Protein AF-A0A6B3IMI8-F1 (afdb_monomer_lite)

pLDDT: mean 96.44, std 5.04, range [53.62, 98.88]

Radius of gyration: 20.78 Å; chains: 1; bounding box: 41×36×60 Å

Sequence (149 aa):
TGAVRITGGSAAGLFWGTQTFRQLLGPDAFRRAPLAPGRTWDVPAVVVEDEPRFGWRGMLLDVCRHFLPKDDVLRYLDLLAAHKLNVFHFHLNDDQGWRIEIKRHPRLTETGAWRSRSKYGHRASELWDETPHGGYYTQDDIREIVAYA

Structure (mmCIF, N/CA/C/O backbone):
data_AF-A0A6B3IMI8-F1
#
_entry.id   AF-A0A6B3IMI8-F1
#
loop_
_atom_site.group_PDB
_atom_site.id
_atom_site.type_symbol
_atom_site.label_atom_id
_atom_site.label_alt_id
_atom_site.label_comp_id
_atom_site.label_asym_id
_atom_site.label_entity_id
_atom_site.label_seq_id
_atom_site.pdbx_PDB_ins_code
_atom_site.Cartn_x
_atom_site.Cartn_y
_atom_site.Cartn_z
_atom_site.occupancy
_atom_site.B_iso_or_equiv
_atom_site.auth_seq_id
_atom_site.auth_comp_id
_atom_site.auth_asym_id
_atom_site.auth_atom_id
_atom_site.pdbx_PDB_model_num
ATOM 1 N N . THR A 1 1 ? -13.409 -0.065 36.724 1.00 53.62 1 THR A N 1
ATOM 2 C CA . THR A 1 1 ? -12.484 -0.302 35.596 1.00 53.62 1 THR A CA 1
ATOM 3 C C . THR A 1 1 ? -13.260 -0.113 34.311 1.00 53.62 1 THR A C 1
ATOM 5 O O . THR A 1 1 ? -14.305 -0.730 34.156 1.00 53.62 1 THR A O 1
ATOM 8 N N . GLY A 1 2 ? -12.843 0.819 33.452 1.00 78.31 2 GLY A N 1
ATOM 9 C CA . GLY A 1 2 ? -13.495 1.035 32.156 1.00 78.31 2 GLY A CA 1
ATOM 10 C C . GLY A 1 2 ? -13.066 -0.035 31.152 1.00 78.31 2 GLY A C 1
ATOM 11 O O . GLY A 1 2 ? -11.935 -0.510 31.220 1.00 78.31 2 GLY A O 1
ATOM 12 N N . ALA A 1 3 ? -13.956 -0.421 30.241 1.00 90.56 3 ALA A N 1
ATOM 13 C CA . ALA A 1 3 ? -13.656 -1.348 29.154 1.00 90.56 3 ALA A CA 1
ATOM 14 C C . ALA A 1 3 ? -13.978 -0.687 27.810 1.00 90.56 3 ALA A C 1
ATOM 16 O O . ALA A 1 3 ? -14.987 0.007 27.686 1.00 90.56 3 ALA A O 1
ATOM 17 N N . VAL A 1 4 ? -13.136 -0.928 26.804 1.00 95.31 4 VAL A N 1
ATOM 18 C CA . VAL A 1 4 ? -13.420 -0.566 25.410 1.00 95.31 4 VAL A CA 1
ATOM 19 C C . VAL A 1 4 ? -14.114 -1.753 24.753 1.00 95.31 4 VAL A C 1
ATOM 21 O O . VAL A 1 4 ? -13.622 -2.878 24.823 1.00 95.31 4 VAL A O 1
ATOM 24 N N . ARG A 1 5 ? -15.255 -1.507 24.107 1.00 97.06 5 ARG A N 1
ATOM 25 C CA . ARG A 1 5 ? -16.007 -2.525 23.369 1.00 97.06 5 ARG A CA 1
ATOM 26 C C . ARG A 1 5 ? -16.167 -2.080 21.921 1.00 97.06 5 ARG A C 1
ATOM 28 O O . ARG A 1 5 ? -16.769 -1.044 21.669 1.00 97.06 5 ARG A O 1
ATOM 35 N N . ILE A 1 6 ? -15.661 -2.889 20.993 1.00 97.94 6 ILE A N 1
ATOM 36 C CA . ILE A 1 6 ? -15.812 -2.698 19.548 1.00 97.94 6 ILE A CA 1
ATOM 37 C C . ILE A 1 6 ? -16.608 -3.887 19.015 1.00 97.94 6 ILE A C 1
ATOM 39 O O . ILE A 1 6 ? -16.219 -5.036 19.218 1.00 97.94 6 ILE A O 1
ATOM 43 N N . THR A 1 7 ? -17.728 -3.618 18.352 1.00 98.00 7 THR A N 1
ATOM 44 C CA . THR A 1 7 ? -18.589 -4.636 17.738 1.00 98.00 7 THR A CA 1
ATOM 45 C C . THR A 1 7 ? -18.718 -4.359 16.250 1.00 98.00 7 THR A C 1
ATOM 47 O O . THR A 1 7 ? -18.896 -3.211 15.857 1.00 98.00 7 THR A O 1
ATOM 50 N N . GLY A 1 8 ? -18.668 -5.398 15.421 1.00 96.44 8 GLY A N 1
ATOM 51 C CA . GLY A 1 8 ? -18.889 -5.285 13.983 1.00 96.44 8 GLY A CA 1
ATOM 52 C C . GLY A 1 8 ? -19.612 -6.517 13.452 1.00 96.44 8 GLY A C 1
ATOM 53 O O . GLY A 1 8 ? -19.415 -7.615 13.964 1.00 96.44 8 GLY A O 1
ATOM 54 N N . GLY A 1 9 ? -20.438 -6.342 12.419 1.00 96.62 9 GLY A N 1
ATOM 55 C CA . GLY A 1 9 ? -21.164 -7.447 11.773 1.00 96.62 9 GLY A CA 1
ATOM 56 C C . GLY A 1 9 ? -20.290 -8.356 10.897 1.00 96.62 9 GLY A C 1
ATOM 57 O O . GLY A 1 9 ? -20.784 -9.322 10.326 1.00 96.62 9 GLY A O 1
ATOM 58 N N . SER A 1 10 ? -18.999 -8.044 10.753 1.00 97.38 10 SER A N 1
ATOM 59 C CA . SER A 1 10 ? -18.017 -8.807 9.979 1.00 97.38 10 SER A CA 1
ATOM 60 C C . SER A 1 10 ? -16.594 -8.500 10.455 1.00 97.38 10 SER A C 1
ATOM 62 O O . SER A 1 10 ? -16.373 -7.533 11.191 1.00 97.38 10 SER A O 1
ATOM 64 N N . ALA A 1 11 ? -15.611 -9.274 9.982 1.00 97.69 11 ALA A N 1
ATOM 65 C CA . ALA A 1 11 ? -14.195 -8.995 10.230 1.00 97.69 11 ALA A CA 1
ATOM 66 C C . ALA A 1 11 ? -13.781 -7.597 9.732 1.00 97.69 11 ALA A C 1
ATOM 68 O O . ALA A 1 11 ? -13.077 -6.878 10.437 1.00 97.69 11 ALA A O 1
ATOM 69 N N . ALA A 1 12 ? -14.284 -7.171 8.567 1.00 96.94 12 ALA A N 1
ATOM 70 C CA . ALA A 1 12 ? -14.028 -5.834 8.034 1.00 96.94 12 ALA A CA 1
ATOM 71 C C . ALA A 1 12 ? -14.637 -4.735 8.922 1.00 96.94 12 ALA A C 1
ATOM 73 O O . ALA A 1 12 ? -13.980 -3.739 9.200 1.00 96.94 12 ALA A O 1
ATOM 74 N N . GLY A 1 13 ? -15.866 -4.926 9.418 1.00 97.69 13 GLY A N 1
ATOM 75 C CA . GLY A 1 13 ? -16.495 -3.983 10.350 1.00 97.69 13 GLY A CA 1
ATOM 76 C C . GLY A 1 13 ? -15.706 -3.840 11.655 1.00 97.69 13 GLY A C 1
ATOM 77 O O . GLY A 1 13 ? -15.458 -2.724 12.108 1.00 97.69 13 GLY A O 1
ATOM 78 N N . LEU A 1 14 ? -15.239 -4.962 12.216 1.00 98.00 14 LEU A N 1
ATOM 79 C CA . LEU A 1 14 ? -14.372 -4.953 13.395 1.00 98.00 14 LEU A CA 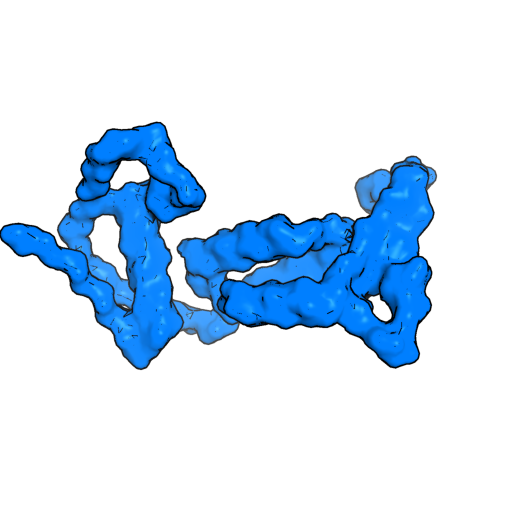1
ATOM 80 C C . LEU A 1 14 ? -13.054 -4.215 13.113 1.00 98.00 14 LEU A C 1
ATOM 82 O O . LEU A 1 14 ? -12.645 -3.373 13.910 1.00 98.00 14 LEU A O 1
ATOM 86 N N . PHE A 1 15 ? -12.424 -4.480 11.965 1.00 98.06 15 PHE A N 1
ATOM 87 C CA . PHE A 1 15 ? -11.194 -3.812 11.540 1.00 98.06 15 PHE A CA 1
ATOM 88 C C . PHE A 1 15 ? -11.368 -2.294 11.388 1.00 98.06 15 PHE A C 1
ATOM 90 O O . PHE A 1 15 ? -10.538 -1.523 11.860 1.00 98.06 15 PHE A O 1
ATOM 97 N N . TRP A 1 1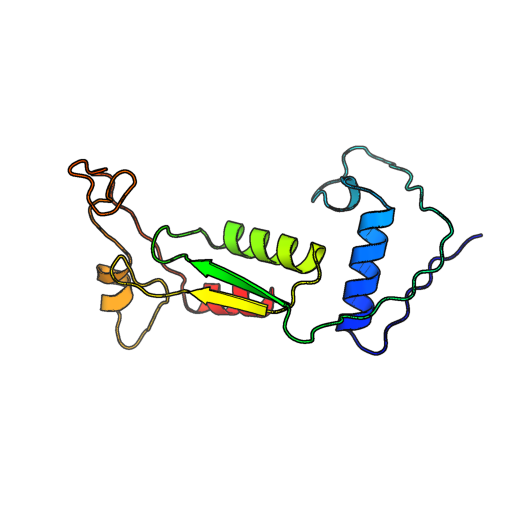6 ? -12.467 -1.816 10.804 1.00 98.44 16 TRP A N 1
ATOM 98 C CA . TRP A 1 16 ? -12.719 -0.374 10.712 1.00 98.44 16 TRP A CA 1
ATOM 99 C C . TRP A 1 16 ? -12.950 0.275 12.079 1.00 98.44 16 TRP A C 1
ATOM 101 O O . TRP A 1 16 ? -12.468 1.387 12.312 1.00 98.44 16 TRP A O 1
ATOM 111 N N . GLY A 1 17 ? -13.601 -0.439 13.001 1.00 98.12 17 GLY A N 1
ATOM 112 C CA . GLY A 1 17 ? -13.730 -0.017 14.394 1.00 98.12 17 GLY A CA 1
ATOM 113 C C . GLY A 1 17 ? -12.376 0.125 15.098 1.00 98.12 17 GLY A C 1
ATOM 114 O O . GLY A 1 17 ? -12.159 1.107 15.811 1.00 98.12 17 GLY A O 1
ATOM 115 N N . THR A 1 18 ? -11.423 -0.785 14.857 1.00 97.38 18 THR A N 1
ATOM 116 C CA . THR A 1 18 ? -10.069 -0.658 15.427 1.00 97.38 18 THR A CA 1
ATOM 117 C C . THR A 1 18 ? -9.295 0.517 14.832 1.00 97.38 18 THR A C 1
ATOM 119 O O . THR A 1 18 ? -8.554 1.167 15.568 1.00 97.38 18 THR A O 1
ATOM 122 N N . GLN A 1 19 ? -9.499 0.871 13.557 1.00 98.19 19 GLN A N 1
ATOM 123 C CA . GLN A 1 19 ? -8.903 2.090 12.990 1.00 98.19 19 GLN A CA 1
ATOM 124 C C . GLN A 1 19 ? -9.438 3.357 13.669 1.00 98.19 19 GLN A C 1
ATOM 126 O O . GLN A 1 19 ? -8.645 4.221 14.041 1.00 98.19 19 GLN A O 1
ATOM 131 N N . THR A 1 20 ? -10.752 3.454 13.909 1.00 98.38 20 THR A N 1
ATOM 132 C CA . THR A 1 20 ? -11.331 4.569 14.686 1.00 98.38 20 THR A CA 1
ATOM 133 C C . THR A 1 20 ? -10.749 4.614 16.098 1.00 98.38 20 THR A C 1
ATOM 135 O O . THR A 1 20 ? -10.350 5.675 16.570 1.00 98.38 20 THR A O 1
ATOM 138 N N . PHE A 1 21 ? -10.619 3.463 16.762 1.00 97.56 21 PHE A N 1
ATOM 139 C CA . PHE A 1 21 ? -10.002 3.400 18.086 1.00 97.56 21 PHE A CA 1
ATOM 140 C C . PHE A 1 21 ? -8.547 3.897 18.080 1.00 97.56 21 PHE A C 1
ATOM 142 O O . PHE A 1 21 ? -8.176 4.703 18.930 1.00 97.56 21 PHE A O 1
ATOM 149 N N . ARG A 1 22 ? -7.735 3.511 17.086 1.00 96.44 22 ARG A N 1
ATOM 150 C CA . ARG A 1 22 ? -6.365 4.037 16.925 1.00 96.44 22 ARG A CA 1
ATOM 151 C C . ARG A 1 22 ? -6.340 5.548 16.713 1.00 96.44 22 ARG A C 1
ATOM 153 O O . ARG A 1 22 ? -5.463 6.210 17.253 1.00 96.44 22 ARG A O 1
ATOM 160 N N . GLN A 1 23 ? -7.295 6.104 15.970 1.00 97.56 23 GLN A N 1
ATOM 161 C CA . GLN A 1 23 ? -7.415 7.556 15.800 1.00 97.56 23 GLN A CA 1
ATOM 162 C C . GLN A 1 23 ? -7.745 8.259 17.125 1.00 97.56 23 GLN A C 1
ATOM 164 O O . GLN A 1 23 ? -7.152 9.295 17.415 1.00 97.56 23 GLN A O 1
ATOM 169 N N . LEU A 1 24 ? -8.614 7.676 17.960 1.00 97.50 24 LEU A N 1
ATOM 170 C CA . LEU A 1 24 ? -8.934 8.208 19.293 1.00 97.50 24 LEU A CA 1
ATOM 171 C C . LEU A 1 24 ? -7.735 8.181 20.256 1.00 97.50 24 LEU A C 1
ATOM 173 O O . LEU A 1 24 ? -7.642 9.043 21.123 1.00 97.50 24 LEU A O 1
ATOM 177 N N . LEU A 1 25 ? -6.812 7.228 20.088 1.00 95.00 25 LEU A N 1
ATOM 178 C CA . LEU A 1 25 ? -5.542 7.163 20.827 1.00 95.00 25 LEU A CA 1
ATOM 179 C C . LEU A 1 25 ? -4.507 8.206 20.356 1.00 95.00 25 LEU A C 1
ATOM 181 O O . LEU A 1 25 ? -3.498 8.431 21.029 1.00 95.00 25 LEU A O 1
ATOM 185 N N . GLY A 1 26 ? -4.735 8.839 19.202 1.00 94.00 26 GLY A N 1
ATOM 186 C CA . GLY A 1 26 ? -3.866 9.862 18.629 1.00 94.00 26 GLY A CA 1
ATOM 187 C C . GLY A 1 26 ? -2.748 9.328 17.715 1.00 94.00 26 GLY A C 1
ATOM 188 O O . GLY A 1 26 ? -2.619 8.123 17.481 1.00 94.00 26 GLY A O 1
ATOM 189 N N . PRO A 1 27 ? -1.906 10.227 17.166 1.00 93.06 27 PRO A N 1
ATOM 190 C CA . PRO A 1 27 ? -0.959 9.909 16.088 1.00 93.06 27 PRO A CA 1
ATOM 191 C C . PRO A 1 27 ? 0.105 8.875 16.478 1.00 93.06 27 PRO A C 1
ATOM 193 O O . PRO A 1 27 ? 0.599 8.131 15.628 1.00 93.06 27 PRO A O 1
ATOM 196 N N . ASP A 1 28 ? 0.438 8.781 17.764 1.00 93.25 28 ASP A N 1
ATOM 197 C CA . ASP A 1 28 ? 1.457 7.851 18.246 1.00 93.25 28 ASP A CA 1
ATOM 198 C C . ASP A 1 28 ? 1.012 6.385 18.124 1.00 93.25 28 ASP A C 1
ATOM 200 O O . ASP A 1 28 ? 1.861 5.502 18.015 1.00 93.25 28 ASP A O 1
ATOM 204 N N . ALA A 1 29 ? -0.299 6.114 18.038 1.00 93.69 29 ALA A N 1
ATOM 205 C CA . ALA A 1 29 ? -0.845 4.770 17.817 1.00 93.69 29 ALA A CA 1
ATOM 206 C C . ALA A 1 29 ? -0.554 4.217 16.405 1.00 93.69 29 ALA A C 1
ATOM 208 O O . ALA A 1 29 ? -0.823 3.046 16.113 1.00 93.69 29 ALA A O 1
ATOM 209 N N . PHE A 1 30 ? -0.000 5.049 15.517 1.00 94.00 30 PHE A N 1
ATOM 210 C CA . PHE A 1 30 ? 0.426 4.682 14.166 1.00 94.00 30 PHE A CA 1
ATOM 211 C C . PHE A 1 30 ? 1.946 4.532 14.023 1.00 94.00 30 PHE A C 1
ATOM 213 O O . PHE A 1 30 ? 2.437 4.215 12.939 1.00 94.00 30 PHE A O 1
ATOM 220 N N . ARG A 1 31 ? 2.715 4.726 15.101 1.00 93.06 31 ARG A N 1
ATOM 221 C CA . ARG A 1 31 ? 4.163 4.489 15.094 1.00 93.06 31 ARG A CA 1
ATOM 222 C C . ARG A 1 31 ? 4.460 2.989 15.150 1.00 93.06 31 ARG A C 1
ATOM 224 O O . ARG A 1 31 ? 3.823 2.249 15.889 1.00 93.06 31 ARG A O 1
ATOM 231 N N . ARG A 1 32 ? 5.474 2.552 14.394 1.00 91.25 32 ARG A N 1
ATOM 232 C CA . ARG A 1 32 ? 5.954 1.155 14.403 1.00 91.25 32 ARG A CA 1
ATOM 233 C C . ARG A 1 32 ? 6.674 0.776 15.702 1.00 91.25 32 ARG A C 1
ATOM 235 O O . ARG A 1 32 ? 6.742 -0.400 16.031 1.00 91.25 32 ARG A O 1
ATOM 242 N N . ALA A 1 33 ? 7.208 1.761 16.422 1.00 91.19 33 ALA A N 1
ATOM 243 C CA . ALA A 1 33 ? 7.886 1.575 17.697 1.00 91.19 33 ALA A CA 1
ATOM 244 C C . ALA A 1 33 ? 7.362 2.588 18.731 1.00 91.19 33 ALA A C 1
ATOM 246 O O . ALA A 1 33 ? 7.044 3.722 18.351 1.00 91.19 33 ALA A O 1
ATOM 247 N N . PRO A 1 34 ? 7.282 2.216 20.022 1.00 87.88 34 PRO A N 1
ATOM 248 C CA . PRO A 1 34 ? 6.935 3.150 21.088 1.00 87.88 34 PRO A CA 1
ATOM 249 C C . PRO A 1 34 ? 7.928 4.317 21.164 1.00 87.88 34 PRO A C 1
ATOM 251 O O . PRO A 1 34 ? 9.135 4.113 21.069 1.00 87.88 34 PRO A O 1
ATOM 254 N N . LEU A 1 35 ? 7.424 5.535 21.384 1.00 86.38 35 LEU A N 1
ATOM 255 C CA . LEU A 1 35 ? 8.271 6.727 21.543 1.00 86.38 35 LEU A CA 1
ATOM 256 C C . LEU A 1 35 ? 8.951 6.806 22.915 1.00 86.38 35 LEU A C 1
ATOM 258 O O . LEU A 1 35 ? 9.997 7.432 23.049 1.00 86.38 35 LEU A O 1
ATOM 262 N N . ALA A 1 36 ? 8.344 6.195 23.933 1.00 84.62 36 ALA A N 1
ATOM 263 C CA . ALA A 1 36 ? 8.871 6.154 25.288 1.00 84.62 36 ALA A CA 1
ATOM 264 C C . ALA A 1 36 ? 8.463 4.839 25.976 1.00 84.62 36 ALA A C 1
ATOM 266 O O . ALA A 1 36 ? 7.342 4.360 25.754 1.00 84.62 36 ALA A O 1
ATOM 267 N N . PRO A 1 37 ? 9.331 4.260 26.825 1.00 83.06 37 PRO A N 1
ATOM 268 C CA . PRO A 1 37 ? 8.956 3.157 27.701 1.00 83.06 37 PRO A CA 1
ATOM 269 C C . PRO A 1 37 ? 7.821 3.575 28.644 1.00 83.06 37 PRO A C 1
ATOM 271 O O . PRO A 1 37 ? 7.812 4.695 29.146 1.00 83.06 37 PRO A O 1
ATOM 274 N N . GLY A 1 38 ? 6.874 2.671 28.906 1.00 81.81 38 GLY A N 1
ATOM 275 C CA . GLY A 1 38 ? 5.826 2.901 29.909 1.00 81.81 38 GLY A CA 1
ATOM 276 C C . GLY A 1 38 ? 4.786 3.962 29.537 1.00 81.81 38 GLY A C 1
ATOM 277 O O . GLY A 1 38 ? 4.166 4.532 30.429 1.00 81.81 38 GLY A O 1
ATOM 278 N N . ARG A 1 39 ? 4.588 4.246 28.243 1.00 84.38 39 ARG A N 1
ATOM 279 C CA . ARG A 1 39 ? 3.568 5.201 27.796 1.00 84.38 39 ARG A CA 1
ATOM 280 C C . ARG A 1 39 ? 2.166 4.804 28.275 1.00 84.38 39 ARG A C 1
ATOM 282 O O . ARG A 1 39 ? 1.678 3.725 27.941 1.00 84.38 39 ARG A O 1
ATOM 289 N N . THR A 1 40 ? 1.502 5.732 28.956 1.00 88.19 40 THR A N 1
ATOM 290 C CA . THR A 1 40 ? 0.070 5.663 29.263 1.00 88.19 40 THR A CA 1
ATOM 291 C C . THR A 1 40 ? -0.741 6.170 28.074 1.00 88.19 40 THR A C 1
ATOM 293 O O . THR A 1 40 ? -0.353 7.134 27.412 1.00 88.19 40 THR A O 1
ATOM 296 N N . TRP A 1 41 ? -1.858 5.505 27.792 1.00 90.31 41 TRP A N 1
ATOM 297 C CA . TRP A 1 41 ? -2.801 5.909 26.758 1.00 90.31 41 TRP A CA 1
ATOM 298 C C . TRP A 1 41 ? -4.066 6.454 27.399 1.00 90.31 41 TRP A C 1
ATOM 300 O O . TRP A 1 41 ? -4.690 5.762 28.202 1.00 90.31 41 TRP A O 1
ATOM 310 N N . ASP A 1 42 ? -4.460 7.647 26.975 1.00 90.50 42 ASP A N 1
ATOM 311 C CA . ASP A 1 42 ? -5.746 8.235 27.315 1.00 90.50 42 ASP A CA 1
ATOM 312 C C . ASP A 1 42 ? -6.669 8.125 26.104 1.00 90.50 42 ASP A C 1
ATOM 314 O O . ASP A 1 42 ? -6.276 8.416 24.973 1.00 90.50 42 ASP A O 1
ATOM 318 N N . VAL A 1 43 ? -7.902 7.683 26.337 1.00 92.94 43 VAL A N 1
ATOM 319 C CA . VAL A 1 43 ? -8.936 7.584 25.306 1.00 92.94 43 VAL A CA 1
ATOM 320 C C . VAL A 1 43 ? -10.217 8.230 25.830 1.00 92.94 43 VAL A C 1
ATOM 322 O O . VAL A 1 43 ? -10.610 7.961 26.969 1.00 92.94 43 VAL A O 1
ATOM 325 N N . PRO A 1 44 ? -10.887 9.091 25.046 1.00 93.50 44 PRO A N 1
ATOM 326 C CA . PRO A 1 44 ? -12.142 9.688 25.475 1.00 93.50 44 PRO A CA 1
ATOM 327 C C . PRO A 1 44 ? -13.247 8.626 25.578 1.00 93.50 44 PRO A C 1
ATOM 329 O O . PRO A 1 44 ? -13.349 7.722 24.747 1.00 93.50 44 PRO A O 1
ATOM 332 N N . ALA A 1 45 ? -14.105 8.753 26.591 1.00 95.44 45 ALA A N 1
ATOM 333 C CA . ALA A 1 45 ? -15.280 7.903 26.749 1.00 95.44 45 ALA A CA 1
ATOM 334 C C . ALA A 1 45 ? -16.379 8.355 25.777 1.00 95.44 45 ALA A C 1
ATOM 336 O O . ALA A 1 45 ? -17.110 9.306 26.052 1.00 95.44 45 ALA A O 1
ATOM 337 N N . VAL A 1 46 ? -16.471 7.686 24.627 1.00 97.25 46 VAL A N 1
ATOM 338 C CA . VAL A 1 46 ? -17.412 8.021 23.550 1.00 97.25 46 VAL A CA 1
ATOM 339 C C . VAL A 1 46 ? -18.134 6.783 23.027 1.00 97.25 46 VAL A C 1
ATOM 341 O O . VAL A 1 46 ? -17.649 5.658 23.160 1.00 97.25 46 VAL A O 1
ATOM 344 N N . VAL A 1 47 ? -19.290 7.007 22.403 1.00 98.06 47 VAL A N 1
ATOM 345 C CA . VAL A 1 47 ? -20.020 6.007 21.617 1.00 98.06 47 VAL A CA 1
ATOM 346 C C . VAL A 1 47 ? -19.953 6.432 20.156 1.00 98.06 47 VAL A C 1
ATOM 348 O O . VAL A 1 47 ? -20.231 7.587 19.840 1.00 98.06 47 VAL A O 1
ATOM 351 N N . VAL A 1 48 ? -19.556 5.509 19.283 1.00 98.25 48 VAL A N 1
ATOM 352 C CA . VAL A 1 48 ? -19.462 5.731 17.837 1.00 98.25 48 VAL A CA 1
ATOM 353 C C . VAL A 1 48 ? -20.255 4.639 17.132 1.00 98.25 48 VAL A C 1
ATOM 355 O O . VAL A 1 48 ? -20.008 3.455 17.357 1.00 98.25 48 VAL A O 1
ATOM 358 N N . GLU A 1 49 ? -21.175 5.052 16.268 1.00 98.31 49 GLU A N 1
ATOM 359 C CA . GLU A 1 49 ? -21.866 4.203 15.299 1.00 98.31 49 GLU A CA 1
ATOM 360 C C . GLU A 1 49 ? -21.377 4.624 13.910 1.00 98.31 49 GLU A C 1
ATOM 362 O O . GLU A 1 49 ? -21.355 5.816 13.603 1.00 98.31 49 GLU A O 1
ATOM 367 N N . ASP A 1 50 ? -20.894 3.675 13.108 1.00 98.31 50 ASP A N 1
ATOM 368 C CA . ASP A 1 50 ? -20.203 3.972 11.850 1.00 98.31 50 ASP A CA 1
ATOM 369 C C . ASP A 1 50 ? -20.532 2.916 10.790 1.00 98.31 50 ASP A C 1
ATOM 371 O O . ASP A 1 50 ? -20.576 1.716 11.078 1.00 98.31 50 ASP A O 1
ATOM 375 N N . GLU A 1 51 ? -20.735 3.365 9.555 1.00 97.62 51 GLU A N 1
ATOM 376 C CA . GLU A 1 51 ? -20.955 2.514 8.390 1.00 97.62 51 GLU A CA 1
ATOM 377 C C . GLU A 1 51 ? -20.470 3.196 7.099 1.00 97.62 51 GLU A C 1
ATOM 379 O O . GLU A 1 51 ? -20.508 4.424 6.967 1.00 97.62 51 GLU A O 1
ATOM 384 N N . PRO A 1 52 ? -20.008 2.430 6.095 1.00 98.06 52 PRO A N 1
ATOM 385 C CA . PRO A 1 52 ? -19.587 3.021 4.838 1.00 98.06 52 PRO A CA 1
ATOM 386 C C . PRO A 1 52 ? -20.796 3.402 3.977 1.00 98.06 52 PRO A C 1
ATOM 388 O O . PRO A 1 52 ? -21.555 2.542 3.542 1.00 98.06 52 PRO A O 1
ATOM 391 N N . ARG A 1 53 ? -20.886 4.676 3.578 1.00 98.44 53 ARG A N 1
ATOM 392 C CA . ARG A 1 53 ? -21.848 5.121 2.551 1.00 98.44 53 ARG A CA 1
ATOM 393 C C . ARG A 1 53 ? -21.682 4.385 1.213 1.00 98.44 53 ARG A C 1
ATOM 395 O O . ARG A 1 53 ? -22.662 4.131 0.520 1.00 98.44 53 ARG A O 1
ATOM 402 N N . PHE A 1 54 ? -20.440 4.098 0.818 1.00 98.44 54 PHE A N 1
ATOM 403 C CA . PHE A 1 54 ? -20.112 3.450 -0.455 1.00 98.44 54 PHE A CA 1
ATOM 404 C C . PHE A 1 54 ? -19.357 2.143 -0.226 1.00 98.44 54 PHE A C 1
ATOM 406 O O . PHE A 1 54 ? -18.363 2.116 0.502 1.00 98.44 54 PHE A O 1
ATOM 413 N N . GLY A 1 55 ? -19.784 1.077 -0.908 1.00 97.81 55 GLY A N 1
ATOM 414 C CA . GLY A 1 55 ? -19.111 -0.225 -0.869 1.00 97.81 55 GLY A CA 1
ATOM 415 C C . GLY A 1 55 ? -17.746 -0.237 -1.566 1.00 97.81 55 GLY A C 1
ATOM 416 O O . GLY A 1 55 ? -16.877 -1.006 -1.170 1.00 97.81 55 GLY A O 1
ATOM 417 N N . TRP A 1 56 ? -17.533 0.645 -2.546 1.00 98.56 56 TRP A N 1
ATOM 418 C CA . TRP A 1 56 ? -16.279 0.786 -3.289 1.00 98.56 56 TRP A CA 1
ATOM 419 C C . TRP A 1 56 ? -15.597 2.108 -2.929 1.00 98.56 56 TRP A C 1
ATOM 421 O O . TRP A 1 56 ? -16.084 3.179 -3.292 1.00 98.56 56 TRP A O 1
ATOM 431 N N . ARG A 1 57 ? -14.469 2.048 -2.218 1.00 98.69 57 ARG A N 1
ATOM 432 C CA . ARG A 1 57 ? -13.691 3.220 -1.787 1.00 98.69 57 ARG A CA 1
ATOM 433 C C . ARG A 1 57 ? -12.237 2.991 -2.168 1.00 98.69 57 ARG A C 1
ATOM 435 O O . ARG A 1 57 ? -11.499 2.325 -1.443 1.00 98.69 57 ARG A O 1
ATOM 442 N N . GLY A 1 58 ? -11.872 3.469 -3.356 1.00 98.31 58 GLY A N 1
ATOM 443 C CA . GLY A 1 58 ? -10.647 3.050 -4.024 1.00 98.31 58 GLY A CA 1
ATOM 444 C C . GLY A 1 58 ? -9.582 4.124 -4.180 1.00 98.31 58 GLY A C 1
ATOM 445 O O . GLY A 1 58 ? -9.893 5.309 -4.266 1.00 98.31 58 GLY A O 1
ATOM 446 N N . MET A 1 59 ? -8.335 3.672 -4.298 1.00 98.56 59 MET A N 1
ATOM 447 C CA . MET A 1 59 ? -7.207 4.458 -4.801 1.00 98.56 59 MET A CA 1
ATOM 448 C C . MET A 1 59 ? -6.529 3.693 -5.941 1.00 98.56 59 MET A C 1
ATOM 450 O O . MET A 1 59 ? -6.335 2.481 -5.836 1.00 98.56 59 MET A O 1
ATOM 454 N N . LEU A 1 60 ? -6.153 4.402 -7.006 1.00 98.69 60 LEU A N 1
ATOM 455 C CA . LEU A 1 60 ? -5.253 3.887 -8.036 1.00 98.69 60 LEU A CA 1
ATOM 456 C C . LEU A 1 60 ? -3.813 4.287 -7.716 1.00 98.69 60 LEU A C 1
ATOM 458 O O . LEU A 1 60 ? -3.559 5.459 -7.443 1.00 98.69 60 LEU A O 1
ATOM 462 N N . LEU A 1 61 ? -2.880 3.336 -7.802 1.00 98.75 61 LEU A N 1
ATOM 463 C CA . LEU A 1 61 ? -1.442 3.609 -7.761 1.00 98.75 61 LEU A CA 1
ATOM 464 C C . LEU A 1 61 ? -0.795 3.266 -9.106 1.00 98.75 61 LEU A C 1
ATOM 466 O O . LEU A 1 61 ? -0.809 2.109 -9.529 1.00 98.75 61 LEU A O 1
ATOM 470 N N . ASP A 1 62 ? -0.224 4.280 -9.758 1.00 98.81 62 ASP A N 1
ATOM 471 C CA . ASP A 1 62 ? 0.566 4.138 -10.983 1.00 98.81 62 ASP A CA 1
ATOM 472 C C . ASP A 1 62 ? 2.033 3.897 -10.636 1.00 98.81 62 ASP A C 1
ATOM 474 O O . ASP A 1 62 ? 2.758 4.814 -10.253 1.00 98.81 62 ASP A O 1
ATOM 478 N N . VAL A 1 63 ? 2.462 2.648 -10.806 1.00 98.69 63 VAL A N 1
ATOM 479 C CA . VAL A 1 63 ? 3.859 2.217 -10.637 1.00 98.69 63 VAL A CA 1
ATOM 480 C C . VAL A 1 63 ? 4.572 2.010 -11.974 1.00 98.69 63 VAL A C 1
ATOM 482 O O . VAL A 1 63 ? 5.729 1.587 -12.041 1.00 98.69 63 VAL A O 1
ATOM 485 N N . CYS A 1 64 ? 3.892 2.317 -13.077 1.00 98.19 64 CYS A N 1
ATOM 486 C CA . CYS A 1 64 ? 4.425 2.194 -14.426 1.00 98.19 64 CYS A CA 1
ATOM 487 C C . CYS A 1 64 ? 5.264 3.401 -14.788 1.00 98.19 64 CYS A C 1
ATOM 489 O O . CYS A 1 64 ? 6.361 3.257 -15.323 1.00 98.19 64 CYS A O 1
ATOM 491 N N . ARG A 1 65 ? 4.784 4.600 -14.465 1.00 97.75 65 ARG A N 1
ATOM 492 C CA . ARG A 1 65 ? 5.506 5.834 -14.795 1.00 97.75 65 ARG A CA 1
ATOM 493 C C . ARG A 1 65 ? 6.740 5.983 -13.915 1.00 97.75 65 ARG A C 1
ATOM 495 O O . ARG A 1 65 ? 7.836 6.192 -14.436 1.00 97.75 65 ARG A O 1
ATOM 502 N N . HIS A 1 66 ? 6.587 5.757 -12.614 1.00 98.06 66 HIS A N 1
ATOM 503 C CA . HIS A 1 66 ? 7.695 5.651 -11.671 1.00 98.06 66 HIS A CA 1
ATOM 504 C C . HIS A 1 66 ? 7.491 4.411 -10.809 1.00 98.06 66 HIS A C 1
ATOM 506 O O . HIS A 1 66 ? 6.451 4.239 -10.189 1.00 98.06 66 HIS A O 1
ATOM 512 N N . PHE A 1 67 ? 8.485 3.530 -10.826 1.00 98.69 67 PHE A N 1
ATOM 513 C CA . PHE A 1 67 ? 8.438 2.268 -10.108 1.00 98.69 67 PHE A CA 1
ATOM 514 C C . PHE A 1 67 ? 8.578 2.569 -8.627 1.00 98.69 67 PHE A C 1
ATOM 516 O O . PHE A 1 67 ? 9.458 3.337 -8.235 1.00 98.69 67 PHE A O 1
ATOM 523 N N . LEU A 1 68 ? 7.707 1.956 -7.835 1.00 98.44 68 LEU A N 1
ATOM 524 C CA . LEU A 1 68 ? 7.703 2.097 -6.395 1.00 98.44 68 LEU A CA 1
ATOM 525 C C . LEU A 1 68 ? 8.132 0.759 -5.772 1.00 98.44 68 LEU A C 1
ATOM 527 O O . LEU A 1 68 ? 7.502 -0.259 -6.073 1.00 98.44 68 LEU A O 1
ATOM 531 N N . PRO A 1 69 ? 9.182 0.716 -4.936 1.00 98.50 69 PRO A N 1
ATOM 532 C CA . PRO A 1 69 ? 9.577 -0.505 -4.238 1.00 98.50 69 PRO A CA 1
ATOM 533 C C . PRO A 1 69 ? 8.421 -1.130 -3.444 1.00 98.50 69 PRO A C 1
ATOM 535 O O . PRO A 1 69 ? 7.515 -0.430 -2.990 1.00 98.50 69 PRO A O 1
ATOM 538 N N . LYS A 1 70 ? 8.456 -2.456 -3.245 1.00 98.69 70 LYS A N 1
ATOM 539 C CA . LYS A 1 70 ? 7.396 -3.194 -2.533 1.00 98.69 70 LYS A CA 1
ATOM 540 C C . LYS A 1 70 ? 7.083 -2.589 -1.163 1.00 98.69 70 LYS A C 1
ATOM 542 O O . LYS A 1 70 ? 5.917 -2.363 -0.864 1.00 98.69 70 LYS A O 1
ATOM 547 N N . ASP A 1 71 ? 8.104 -2.274 -0.371 1.00 98.44 71 ASP A N 1
ATOM 548 C CA . ASP A 1 71 ? 7.934 -1.733 0.985 1.00 98.44 71 ASP A CA 1
ATOM 549 C C . ASP A 1 71 ? 7.124 -0.430 1.004 1.00 98.44 71 ASP A C 1
ATOM 551 O O . ASP A 1 71 ? 6.311 -0.206 1.905 1.00 98.44 71 ASP A O 1
ATOM 555 N N . ASP A 1 72 ? 7.295 0.406 -0.019 1.00 98.44 72 ASP A N 1
ATO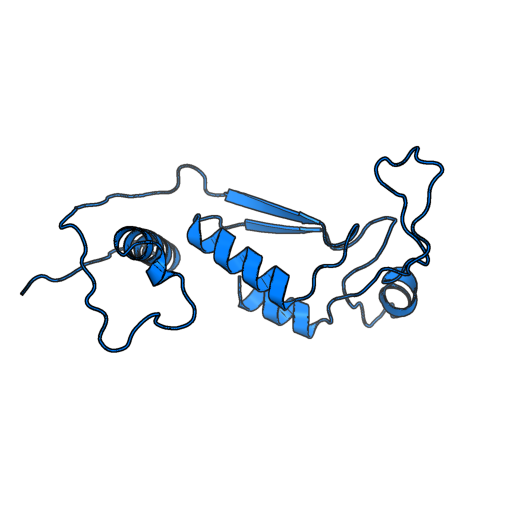M 556 C CA . ASP A 1 72 ? 6.529 1.635 -0.181 1.00 98.44 72 ASP A CA 1
ATOM 557 C C . ASP A 1 72 ? 5.085 1.337 -0.606 1.00 98.44 72 ASP A C 1
ATOM 559 O O . ASP A 1 72 ? 4.158 1.974 -0.109 1.00 98.44 72 ASP A O 1
ATOM 563 N N . VAL A 1 73 ? 4.848 0.329 -1.456 1.00 98.75 73 VAL A N 1
ATOM 564 C CA . VAL A 1 73 ? 3.484 -0.132 -1.785 1.00 98.75 73 VAL A CA 1
ATOM 565 C C . VAL A 1 73 ? 2.760 -0.623 -0.527 1.00 98.75 73 VAL A C 1
ATOM 567 O O . VAL A 1 73 ? 1.629 -0.204 -0.275 1.00 98.75 73 VAL A O 1
ATOM 570 N N . LEU A 1 74 ? 3.417 -1.434 0.310 1.00 98.75 74 LEU A N 1
ATOM 571 C CA . LEU A 1 74 ? 2.853 -1.889 1.588 1.00 98.75 74 LEU A CA 1
ATOM 572 C C . LEU A 1 74 ? 2.554 -0.706 2.520 1.00 98.75 74 LEU A C 1
ATOM 574 O O . LEU A 1 74 ? 1.511 -0.658 3.172 1.00 98.75 74 LEU A O 1
ATOM 578 N N . ARG A 1 75 ? 3.420 0.313 2.520 1.00 98.12 75 ARG A N 1
ATOM 579 C CA . ARG A 1 75 ? 3.189 1.559 3.259 1.00 98.12 75 ARG A CA 1
ATOM 580 C C . ARG A 1 75 ? 1.972 2.335 2.750 1.00 98.12 75 ARG A C 1
ATOM 582 O O . ARG A 1 75 ? 1.283 2.951 3.562 1.00 98.12 75 ARG A O 1
ATOM 589 N N . TYR A 1 76 ? 1.688 2.327 1.448 1.00 98.44 76 TYR A N 1
ATOM 590 C CA . TYR A 1 76 ? 0.443 2.892 0.918 1.00 98.44 76 TYR A CA 1
ATOM 591 C C . TYR A 1 76 ? -0.777 2.090 1.386 1.00 98.44 76 TYR A C 1
ATOM 593 O O . TYR A 1 76 ? -1.766 2.701 1.787 1.00 98.44 76 TYR A O 1
ATOM 601 N N . LEU A 1 77 ? -0.708 0.755 1.412 1.00 98.62 77 LEU A N 1
ATOM 602 C CA . LEU A 1 77 ? -1.797 -0.088 1.926 1.00 98.62 77 LEU A CA 1
ATOM 603 C C . LEU A 1 77 ? -2.114 0.212 3.402 1.00 98.62 77 LEU A C 1
ATOM 605 O O . LEU A 1 77 ? -3.286 0.388 3.742 1.00 98.62 77 LEU A O 1
ATOM 609 N N . ASP A 1 78 ? -1.091 0.401 4.247 1.00 98.06 78 ASP A N 1
ATOM 610 C CA . ASP A 1 78 ? -1.256 0.874 5.634 1.00 98.06 78 ASP A CA 1
ATOM 611 C C . ASP A 1 78 ? -2.073 2.180 5.700 1.00 98.06 78 ASP A C 1
ATOM 613 O O . ASP A 1 78 ? -2.960 2.347 6.545 1.00 98.06 78 ASP A O 1
ATOM 617 N N . LEU A 1 79 ? -1.776 3.132 4.806 1.00 97.81 79 LEU A N 1
ATOM 618 C CA . LEU A 1 79 ? -2.457 4.426 4.754 1.00 97.81 79 LEU A CA 1
ATOM 619 C C . LEU A 1 79 ? -3.897 4.294 4.250 1.00 97.81 79 LEU A C 1
ATOM 621 O O . LEU A 1 79 ? -4.788 4.930 4.814 1.00 97.81 79 LEU A O 1
ATOM 625 N N . LEU A 1 80 ? -4.143 3.466 3.233 1.00 98.50 80 LEU A N 1
ATOM 626 C CA . LEU A 1 80 ? -5.490 3.169 2.738 1.00 98.50 80 LEU A CA 1
ATOM 627 C C . LEU A 1 80 ? -6.357 2.599 3.863 1.00 98.50 80 LEU A C 1
ATOM 629 O O . LEU A 1 80 ? -7.455 3.105 4.111 1.00 98.50 80 LEU A O 1
ATOM 633 N N . ALA A 1 81 ? -5.832 1.611 4.588 1.00 98.00 81 ALA A N 1
ATOM 634 C CA . ALA A 1 81 ? -6.509 0.989 5.715 1.00 98.00 81 ALA A CA 1
ATOM 635 C C . ALA A 1 81 ? -6.809 1.998 6.836 1.00 98.00 81 ALA A C 1
ATOM 637 O O . ALA A 1 81 ? -7.935 2.052 7.333 1.00 98.00 81 ALA A O 1
ATOM 638 N N . ALA A 1 82 ? -5.852 2.863 7.190 1.00 97.50 82 ALA A N 1
ATOM 639 C CA . ALA A 1 82 ? -6.065 3.915 8.190 1.00 97.50 82 ALA A CA 1
ATOM 640 C C . ALA A 1 82 ? -7.209 4.886 7.818 1.00 97.50 82 ALA A C 1
ATOM 642 O O . ALA A 1 82 ? -7.854 5.446 8.707 1.00 97.50 82 ALA A O 1
ATOM 643 N N . HIS A 1 83 ? -7.491 5.048 6.520 1.00 98.25 83 HIS A N 1
ATOM 644 C CA . HIS A 1 83 ? -8.572 5.885 5.981 1.00 98.25 83 HIS A CA 1
ATOM 645 C C . HIS A 1 83 ? -9.816 5.091 5.562 1.00 98.25 83 HIS A C 1
ATOM 647 O O . HIS A 1 83 ? -10.717 5.635 4.923 1.00 98.25 83 HIS A O 1
ATOM 653 N N . LYS A 1 84 ? -9.893 3.807 5.925 1.00 98.56 84 LYS A N 1
ATOM 654 C CA . LYS A 1 84 ? -11.003 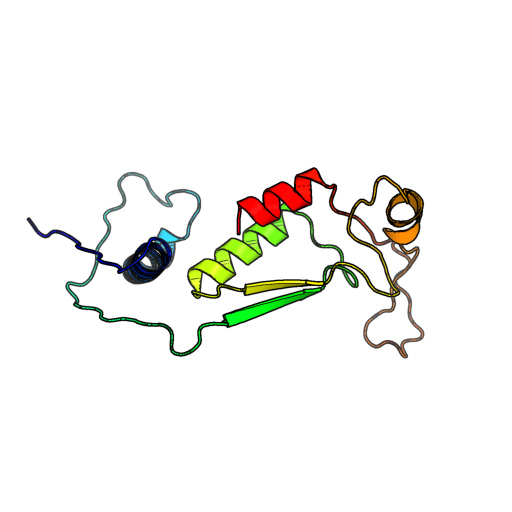2.912 5.582 1.00 98.56 84 LYS A CA 1
ATOM 655 C C . LYS A 1 84 ? -11.244 2.754 4.072 1.00 98.56 84 LYS A C 1
ATOM 657 O O . LYS A 1 84 ? -12.367 2.437 3.669 1.00 98.56 84 LYS A O 1
ATOM 662 N N . LEU A 1 85 ? -10.232 2.954 3.226 1.00 98.69 85 LEU A N 1
ATOM 663 C CA . LEU A 1 85 ? -10.290 2.592 1.805 1.00 98.69 85 LEU A CA 1
ATOM 664 C C . LEU A 1 85 ? -10.163 1.071 1.667 1.00 98.69 85 LEU A C 1
ATOM 666 O O . LEU A 1 85 ? -9.428 0.439 2.419 1.00 98.69 85 LEU A O 1
ATOM 670 N N . ASN A 1 86 ? -10.912 0.479 0.739 1.00 98.44 86 ASN A N 1
ATOM 671 C CA . ASN A 1 86 ? -11.043 -0.978 0.614 1.00 98.44 86 ASN A CA 1
ATOM 672 C C . ASN A 1 86 ? -10.818 -1.508 -0.805 1.00 98.44 86 ASN A C 1
ATOM 674 O O . ASN A 1 86 ? -11.038 -2.690 -1.050 1.00 98.44 86 ASN A O 1
ATOM 678 N N . VAL A 1 87 ? -10.421 -0.647 -1.742 1.00 98.69 87 VAL A N 1
ATOM 679 C CA . VAL A 1 87 ? -10.050 -1.060 -3.094 1.00 98.69 87 VAL A CA 1
ATOM 680 C C . VAL A 1 87 ? -8.704 -0.449 -3.458 1.00 98.69 87 VAL A C 1
ATOM 682 O O . VAL A 1 87 ? -8.529 0.769 -3.441 1.00 98.69 87 VAL A O 1
ATOM 685 N N . PHE A 1 88 ? -7.759 -1.298 -3.839 1.00 98.75 88 PHE A N 1
ATOM 686 C CA . PHE A 1 88 ? -6.470 -0.880 -4.369 1.00 98.75 88 PHE A CA 1
ATOM 687 C C . PHE A 1 88 ? -6.403 -1.236 -5.856 1.00 98.75 88 PHE A C 1
ATOM 689 O O . PHE A 1 88 ? -6.321 -2.405 -6.225 1.00 98.75 88 PHE A O 1
ATOM 696 N N . HIS A 1 89 ? -6.487 -0.225 -6.722 1.00 98.81 89 HIS A N 1
ATOM 697 C CA . HIS A 1 89 ? -6.316 -0.403 -8.160 1.00 98.81 89 HIS A CA 1
ATOM 698 C C . HIS A 1 89 ? -4.833 -0.256 -8.490 1.00 98.81 89 HIS A C 1
ATOM 700 O O . HIS A 1 89 ? -4.277 0.841 -8.493 1.00 98.81 89 HIS A O 1
ATOM 706 N N . PHE A 1 90 ? -4.191 -1.378 -8.791 1.00 98.69 90 PHE A N 1
ATOM 707 C CA . PHE A 1 90 ? -2.764 -1.406 -9.064 1.00 98.69 90 PHE A CA 1
ATOM 708 C C . PHE A 1 90 ? -2.484 -1.320 -10.573 1.00 98.69 90 PHE A C 1
ATOM 710 O O . PHE A 1 90 ? -2.680 -2.294 -11.299 1.00 98.69 90 PHE A O 1
ATOM 717 N N . HIS A 1 91 ? -2.058 -0.152 -11.066 1.00 98.81 91 HIS A N 1
ATOM 718 C CA . HIS A 1 91 ? -1.764 0.059 -12.491 1.00 98.81 91 HIS A CA 1
ATOM 719 C C . HIS A 1 91 ? -0.344 -0.433 -12.810 1.00 98.81 91 HIS A C 1
ATOM 721 O O . HIS A 1 91 ? 0.639 0.221 -12.453 1.00 98.81 91 HIS A O 1
ATOM 727 N N . LEU A 1 92 ? -0.250 -1.616 -13.433 1.00 98.75 92 LEU A N 1
ATOM 728 C CA . LEU A 1 92 ? 0.973 -2.438 -13.517 1.00 98.75 92 LEU A CA 1
ATOM 729 C C . LEU A 1 92 ? 1.670 -2.468 -14.888 1.00 98.75 92 LEU A C 1
ATOM 731 O O . LEU A 1 92 ? 2.783 -2.996 -14.990 1.00 98.75 92 LEU A O 1
ATOM 735 N N . ASN A 1 93 ? 1.068 -1.911 -15.936 1.00 98.56 93 ASN A N 1
ATOM 736 C CA . ASN A 1 93 ? 1.744 -1.725 -17.218 1.00 98.56 93 ASN A CA 1
ATOM 737 C C . ASN A 1 93 ? 1.346 -0.414 -17.912 1.00 98.56 93 ASN A C 1
ATOM 739 O O . ASN A 1 93 ? 0.200 0.019 -17.839 1.00 98.56 93 ASN A O 1
ATOM 743 N N . ASP A 1 94 ? 2.291 0.175 -18.641 1.00 98.62 94 ASP A N 1
ATOM 744 C CA . ASP A 1 94 ? 2.073 1.332 -19.512 1.00 98.62 94 ASP A CA 1
ATOM 745 C C . ASP A 1 94 ? 3.179 1.408 -20.582 1.00 98.62 94 ASP A C 1
ATOM 747 O O . ASP A 1 94 ? 4.073 0.558 -20.609 1.00 98.62 94 ASP A O 1
ATOM 751 N N . ASP A 1 95 ? 3.165 2.443 -21.426 1.00 98.31 95 ASP A N 1
ATOM 752 C CA . ASP A 1 95 ? 4.171 2.640 -22.481 1.00 98.31 95 ASP A CA 1
ATOM 753 C C . ASP A 1 95 ? 5.603 2.710 -21.917 1.00 98.31 95 ASP A C 1
ATOM 755 O O . ASP A 1 95 ? 6.562 2.274 -22.551 1.00 98.31 95 ASP A O 1
ATOM 759 N N . GLN A 1 96 ? 5.764 3.283 -20.717 1.00 98.12 96 GLN A N 1
ATOM 760 C CA . GLN A 1 96 ? 7.067 3.552 -20.094 1.00 98.12 96 GLN A CA 1
ATOM 761 C C . GLN A 1 96 ? 7.547 2.424 -19.168 1.00 98.12 96 GLN A C 1
ATOM 763 O O . GLN A 1 96 ? 8.627 2.539 -18.574 1.00 98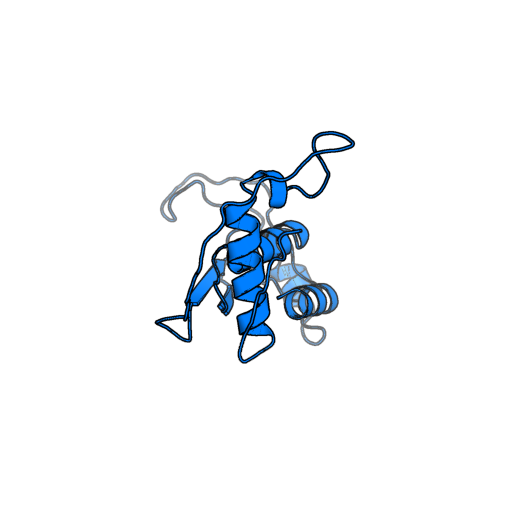.12 96 GLN A O 1
ATOM 768 N N . GLY A 1 97 ? 6.759 1.354 -19.021 1.00 98.38 97 GLY A N 1
ATOM 769 C CA . GLY A 1 97 ? 7.260 0.096 -18.491 1.00 98.38 97 GLY A CA 1
ATOM 770 C C . GLY A 1 97 ? 6.215 -0.895 -17.991 1.00 98.38 97 GLY A C 1
ATOM 771 O O . GLY A 1 97 ? 5.045 -0.583 -17.776 1.00 98.38 97 GLY A O 1
ATOM 772 N N . TRP A 1 98 ? 6.699 -2.114 -17.782 1.00 98.88 98 TRP A N 1
ATOM 773 C CA . TRP A 1 98 ? 5.943 -3.296 -17.392 1.00 98.88 98 TRP A CA 1
ATOM 774 C C . TRP A 1 98 ? 6.419 -3.804 -16.027 1.00 98.88 98 TRP A C 1
ATOM 776 O O . TRP A 1 98 ? 7.611 -4.048 -15.835 1.00 98.88 98 TRP A O 1
ATOM 786 N N . ARG A 1 99 ? 5.505 -3.946 -15.058 1.00 98.81 99 ARG A N 1
ATOM 787 C CA . ARG A 1 99 ? 5.869 -4.075 -13.634 1.00 98.81 99 ARG A CA 1
ATOM 788 C C . ARG A 1 99 ? 5.613 -5.437 -13.012 1.00 98.81 99 ARG A C 1
ATOM 790 O O . ARG A 1 99 ? 5.906 -5.595 -11.837 1.00 98.81 99 ARG A O 1
ATOM 797 N N . ILE A 1 100 ? 5.110 -6.421 -13.752 1.00 98.62 100 ILE A N 1
ATOM 798 C CA . ILE A 1 100 ? 4.764 -7.735 -13.191 1.00 98.62 100 ILE A CA 1
ATOM 799 C C . ILE A 1 100 ? 5.461 -8.884 -13.916 1.00 98.62 100 ILE A C 1
ATOM 801 O O . ILE A 1 100 ? 5.422 -8.990 -15.137 1.00 98.62 100 ILE A O 1
ATOM 805 N N . GLU A 1 101 ? 6.073 -9.798 -13.176 1.00 98.81 101 GLU A N 1
ATOM 806 C CA . GLU A 1 101 ? 6.686 -10.986 -13.764 1.00 98.81 101 GLU A CA 1
ATOM 807 C C . GLU A 1 101 ? 5.653 -11.918 -14.423 1.00 98.81 101 GLU A C 1
ATOM 809 O O . GLU A 1 101 ? 4.770 -12.490 -13.773 1.00 98.81 101 GLU A O 1
ATOM 814 N N . ILE A 1 102 ? 5.834 -12.164 -15.723 1.00 98.62 102 ILE A N 1
ATOM 815 C CA . ILE A 1 102 ? 5.095 -13.184 -16.471 1.00 98.62 102 ILE A CA 1
ATOM 816 C C . ILE A 1 102 ? 6.078 -14.252 -16.949 1.00 98.62 102 ILE A C 1
ATOM 818 O O . ILE A 1 102 ? 6.739 -14.085 -17.970 1.00 98.62 102 ILE A O 1
ATOM 822 N N . LYS A 1 103 ? 6.129 -15.394 -16.254 1.00 98.25 103 LYS A N 1
ATOM 823 C CA . LYS A 1 103 ? 7.090 -16.486 -16.525 1.00 98.25 103 LYS A CA 1
ATOM 824 C C . LYS A 1 103 ? 7.088 -16.990 -17.975 1.00 98.25 103 LYS A C 1
ATOM 826 O O . LYS A 1 103 ? 8.126 -17.377 -18.495 1.00 98.25 103 LYS A O 1
ATOM 831 N N . ARG A 1 104 ? 5.932 -16.966 -18.650 1.00 98.62 104 ARG A N 1
ATOM 832 C CA . ARG A 1 104 ? 5.810 -17.352 -20.070 1.00 98.62 104 ARG A CA 1
ATOM 833 C C . ARG A 1 104 ? 6.446 -16.333 -21.030 1.00 98.62 104 ARG A C 1
ATOM 835 O O . ARG A 1 104 ? 6.785 -16.684 -22.156 1.00 98.62 104 ARG A O 1
ATOM 842 N N . HIS A 1 105 ? 6.579 -15.079 -20.606 1.00 98.62 105 HIS A N 1
ATOM 843 C CA . HIS A 1 105 ? 7.018 -13.950 -21.424 1.00 98.62 105 HIS A CA 1
ATOM 844 C C . HIS A 1 105 ? 8.105 -13.139 -20.693 1.00 98.62 105 HIS A C 1
ATOM 846 O O . HIS A 1 105 ? 7.871 -11.980 -20.347 1.00 98.62 105 HIS A O 1
ATOM 852 N N . PRO A 1 106 ? 9.303 -13.717 -20.477 1.00 98.50 106 PRO A N 1
ATOM 853 C CA . PRO A 1 106 ? 10.346 -13.116 -19.636 1.00 98.50 106 PRO A CA 1
ATOM 854 C C . PRO A 1 106 ? 10.827 -11.745 -20.139 1.00 98.50 106 PRO A C 1
ATOM 856 O O . PRO A 1 106 ? 11.086 -10.847 -19.341 1.00 98.50 106 PRO A O 1
ATOM 859 N N . ARG A 1 107 ? 10.806 -11.511 -21.460 1.00 98.62 107 ARG A N 1
ATOM 860 C CA . ARG A 1 107 ? 11.157 -10.208 -22.056 1.00 98.62 107 ARG A CA 1
ATOM 861 C C . ARG A 1 107 ? 10.302 -9.035 -21.563 1.00 98.62 107 ARG A C 1
ATOM 863 O O . ARG A 1 107 ? 10.753 -7.892 -21.644 1.00 98.62 107 ARG A O 1
ATOM 870 N N . LEU A 1 108 ? 9.093 -9.291 -21.049 1.00 98.75 108 LEU A N 1
ATOM 871 C CA . LEU A 1 108 ? 8.249 -8.240 -20.475 1.00 98.75 108 LEU A CA 1
ATOM 872 C C . LEU A 1 108 ? 8.931 -7.560 -19.284 1.00 98.75 108 LEU A C 1
ATOM 874 O O . LEU A 1 108 ? 8.848 -6.344 -19.169 1.00 98.75 108 LEU A O 1
ATOM 878 N N . THR A 1 109 ? 9.660 -8.301 -18.449 1.00 98.62 109 THR A N 1
ATOM 879 C CA . THR A 1 109 ? 10.404 -7.727 -17.319 1.00 98.62 109 THR A CA 1
ATOM 880 C C . THR A 1 109 ? 11.898 -7.581 -17.596 1.00 98.62 109 THR A C 1
ATOM 882 O O . THR A 1 109 ? 12.476 -6.580 -17.189 1.00 98.62 109 THR A O 1
ATOM 885 N N . GLU A 1 110 ? 12.530 -8.486 -18.351 1.00 98.12 110 GLU A N 1
ATOM 886 C CA . GLU A 1 110 ? 13.957 -8.361 -18.712 1.00 98.12 110 GLU A CA 1
ATOM 887 C C . GLU A 1 110 ? 14.246 -7.104 -19.546 1.00 98.12 110 GLU A C 1
ATOM 889 O O . GLU A 1 110 ? 15.300 -6.492 -19.404 1.00 98.12 110 GLU A O 1
ATOM 894 N N . THR A 1 111 ? 13.312 -6.709 -20.418 1.00 98.25 111 THR A N 1
ATOM 895 C CA . THR A 1 111 ? 13.428 -5.501 -21.250 1.00 98.25 111 THR A CA 1
ATOM 896 C C . THR A 1 111 ? 12.399 -4.451 -20.849 1.00 98.25 111 THR A C 1
ATOM 898 O O . THR A 1 111 ? 12.756 -3.308 -20.583 1.00 98.25 111 THR A O 1
ATOM 901 N N . GLY A 1 112 ? 11.119 -4.827 -20.771 1.00 98.50 112 GLY A N 1
ATOM 902 C CA . GLY A 1 112 ? 10.026 -3.872 -20.559 1.00 98.50 112 GLY A CA 1
ATOM 903 C C . GLY A 1 112 ? 9.972 -3.239 -19.164 1.00 98.50 112 GLY A C 1
ATOM 904 O O . GLY A 1 112 ? 9.285 -2.236 -18.990 1.00 98.50 112 GLY A O 1
ATOM 905 N N . ALA A 1 113 ? 10.696 -3.759 -18.166 1.00 98.50 113 ALA A N 1
ATOM 906 C CA . ALA A 1 113 ? 10.726 -3.155 -16.831 1.00 98.50 113 ALA A CA 1
ATOM 907 C C . ALA A 1 113 ? 11.664 -1.944 -16.717 1.00 98.50 113 ALA A C 1
ATOM 909 O O . ALA A 1 113 ? 11.673 -1.286 -15.675 1.00 98.50 113 ALA A O 1
ATOM 910 N N . TRP A 1 114 ? 12.441 -1.620 -17.749 1.00 98.62 114 TRP A N 1
ATOM 911 C CA . TRP A 1 114 ? 13.423 -0.540 -17.700 1.00 98.62 114 TRP A CA 1
ATOM 912 C C . TRP A 1 114 ? 13.276 0.397 -18.892 1.00 98.62 114 TRP A C 1
ATOM 914 O O . TRP A 1 114 ? 12.992 -0.025 -20.010 1.00 98.62 114 TRP A O 1
ATOM 924 N N . ARG A 1 115 ? 13.520 1.685 -18.654 1.00 98.38 115 ARG A N 1
ATOM 925 C CA . ARG A 1 115 ? 13.729 2.685 -19.704 1.00 98.38 115 ARG A CA 1
ATOM 926 C C . ARG A 1 115 ? 15.065 3.376 -19.482 1.00 98.38 115 ARG A C 1
ATOM 928 O O . ARG A 1 115 ? 15.493 3.550 -18.343 1.00 98.38 115 ARG A O 1
ATOM 935 N N . SER A 1 116 ? 15.703 3.795 -20.568 1.00 98.19 116 SER A N 1
ATOM 936 C CA . SER A 1 116 ? 17.020 4.435 -20.514 1.00 98.19 116 SER A CA 1
ATOM 937 C C . SER A 1 116 ? 16.991 5.852 -19.945 1.00 98.19 116 SER A C 1
ATOM 939 O O . SER A 1 116 ? 17.996 6.287 -19.403 1.00 98.19 116 SER A O 1
ATOM 941 N N . ARG A 1 117 ? 15.865 6.561 -20.078 1.00 97.81 117 ARG A N 1
ATOM 942 C CA . ARG A 1 117 ? 15.730 7.972 -19.697 1.00 97.81 117 ARG A CA 1
ATOM 943 C C . ARG A 1 117 ? 14.282 8.379 -19.448 1.00 97.81 117 ARG A C 1
ATOM 945 O O . ARG A 1 117 ? 13.352 7.683 -19.866 1.00 97.81 117 ARG A O 1
ATOM 952 N N . SER A 1 118 ? 14.082 9.527 -18.810 1.00 97.88 118 SER A N 1
ATOM 953 C CA . SER A 1 118 ? 12.770 10.094 -18.467 1.00 97.88 118 SER A CA 1
ATOM 954 C C . SER A 1 118 ? 12.668 11.550 -18.915 1.00 97.88 118 SER A C 1
ATOM 956 O O . SER A 1 118 ? 13.659 12.269 -18.907 1.00 97.88 118 SER A O 1
ATOM 958 N N . LYS A 1 119 ? 11.479 12.025 -19.303 1.00 96.81 119 LYS A N 1
ATOM 959 C CA . LYS A 1 119 ? 11.301 13.459 -19.579 1.00 96.81 119 LYS A CA 1
ATOM 960 C C . LYS A 1 119 ? 11.272 14.254 -18.282 1.00 96.81 119 LYS A C 1
ATOM 962 O O . LYS A 1 119 ? 10.593 13.856 -17.337 1.00 96.81 119 LYS A O 1
ATOM 967 N N . TYR A 1 120 ? 11.914 15.419 -18.280 1.00 95.44 120 TYR A N 1
ATOM 968 C CA . TYR A 1 120 ? 11.704 16.387 -17.210 1.00 95.44 120 TYR A CA 1
ATOM 969 C C . TYR A 1 120 ? 10.334 17.048 -17.360 1.00 95.44 120 TYR A C 1
ATOM 971 O O . TYR A 1 120 ? 10.071 17.736 -18.346 1.00 95.44 120 TYR A O 1
ATOM 979 N N . GLY A 1 121 ? 9.473 16.872 -16.359 1.00 93.31 121 GLY A N 1
ATOM 980 C CA . GLY A 1 121 ? 8.167 17.522 -16.301 1.00 93.31 121 GLY A CA 1
ATOM 981 C C . GLY A 1 121 ? 7.211 17.053 -17.399 1.00 93.31 121 GLY A C 1
ATOM 982 O O . GLY A 1 121 ? 6.953 15.863 -17.566 1.00 93.31 121 GLY A O 1
ATOM 983 N N . HIS A 1 122 ? 6.618 18.004 -18.120 1.00 95.00 122 HIS A N 1
ATOM 984 C CA . HIS A 1 122 ? 5.557 17.721 -19.084 1.00 95.00 122 HIS A CA 1
ATOM 985 C C . HIS A 1 122 ? 6.051 16.911 -20.298 1.00 95.00 122 HIS A C 1
ATOM 987 O O . HIS A 1 122 ? 7.182 17.061 -20.757 1.00 95.00 122 HIS A O 1
ATOM 993 N N . ARG A 1 123 ? 5.164 16.120 -20.920 1.00 91.75 123 ARG A N 1
ATOM 994 C CA . ARG A 1 123 ? 5.495 15.263 -22.077 1.00 91.75 123 ARG A CA 1
ATOM 995 C C . ARG A 1 123 ? 6.062 16.007 -23.294 1.00 91.75 123 ARG A C 1
ATOM 997 O O . ARG A 1 123 ? 6.693 15.386 -24.142 1.00 91.75 123 ARG A O 1
ATOM 1004 N N . ALA A 1 124 ? 5.809 17.309 -23.414 1.00 94.31 124 ALA A N 1
ATOM 1005 C CA . ALA A 1 124 ? 6.325 18.152 -24.497 1.00 94.31 124 ALA A CA 1
ATOM 1006 C C . ALA A 1 124 ? 7.735 18.702 -24.218 1.00 94.31 124 ALA A C 1
ATOM 1008 O O . ALA A 1 124 ? 8.301 19.353 -25.083 1.00 94.31 124 ALA A O 1
ATOM 1009 N N . SER A 1 125 ? 8.298 18.432 -23.036 1.00 95.38 125 SER A N 1
ATOM 1010 C CA . SER A 1 125 ? 9.636 18.883 -22.660 1.00 95.38 125 SER A CA 1
ATOM 1011 C C . SER A 1 125 ? 10.693 18.382 -23.640 1.00 95.38 125 SER A C 1
ATOM 1013 O O . SER A 1 125 ? 10.657 17.222 -24.070 1.00 95.38 125 SER A O 1
ATOM 1015 N N . GLU A 1 126 ? 11.625 19.265 -23.981 1.00 95.81 126 GLU A N 1
ATOM 1016 C CA . GLU A 1 126 ? 12.825 18.944 -24.758 1.00 95.81 126 GLU A CA 1
ATOM 1017 C C . GLU A 1 126 ? 13.941 18.382 -23.864 1.00 95.81 126 GLU A C 1
ATOM 1019 O O . GLU A 1 126 ? 14.875 17.756 -24.360 1.00 95.81 126 GLU A O 1
ATOM 1024 N N . LEU A 1 127 ? 13.824 18.566 -22.543 1.00 97.38 127 LEU A N 1
ATOM 1025 C CA . LEU A 1 127 ? 14.816 18.142 -21.563 1.00 97.38 127 LEU A CA 1
ATOM 1026 C C . LEU A 1 127 ? 14.572 16.695 -21.111 1.00 97.38 127 LEU A C 1
ATOM 1028 O O . LEU A 1 127 ? 13.442 16.295 -20.802 1.00 97.38 127 LEU A O 1
ATOM 1032 N N . TRP A 1 128 ? 15.664 15.942 -20.997 1.00 97.81 128 TRP A N 1
ATOM 1033 C CA . TRP A 1 128 ? 15.680 14.547 -20.567 1.00 97.81 128 TRP A CA 1
ATOM 1034 C C . TRP A 1 128 ? 16.557 14.357 -19.332 1.00 97.81 128 TRP A C 1
ATOM 1036 O O . TRP A 1 128 ? 17.669 1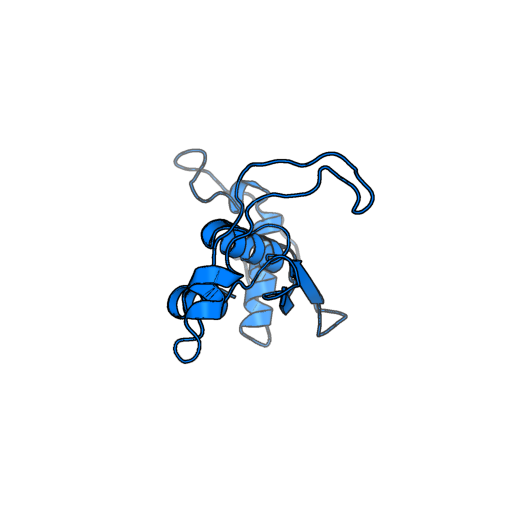4.877 -19.267 1.00 97.81 128 TRP A O 1
ATOM 1046 N N . ASP A 1 129 ? 16.049 13.590 -18.374 1.00 97.12 129 ASP A N 1
ATOM 1047 C CA . ASP A 1 129 ? 16.846 12.933 -17.347 1.00 97.12 129 ASP A CA 1
ATOM 1048 C C . ASP A 1 129 ? 17.375 11.626 -17.934 1.00 97.12 129 ASP A C 1
ATOM 1050 O O . ASP A 1 129 ? 16.605 10.702 -18.203 1.00 97.12 129 ASP A O 1
ATOM 1054 N N . GLU A 1 130 ? 18.683 11.570 -18.158 1.00 97.62 130 GLU A N 1
ATOM 1055 C CA . GLU A 1 130 ? 19.369 10.426 -18.764 1.00 97.62 130 GLU A CA 1
ATOM 1056 C C . GLU A 1 130 ? 19.653 9.296 -17.753 1.00 97.62 130 GLU A C 1
ATOM 1058 O O . GLU A 1 130 ? 20.351 8.334 -18.069 1.00 97.62 130 GLU A O 1
ATOM 1063 N N . THR A 1 131 ? 19.113 9.392 -16.533 1.00 97.88 131 THR A N 1
ATOM 1064 C CA . THR A 1 131 ? 19.180 8.324 -15.532 1.00 97.88 131 THR A CA 1
ATOM 1065 C C . THR A 1 131 ? 18.227 7.179 -15.911 1.00 97.88 131 THR A C 1
ATOM 1067 O O . THR A 1 131 ? 17.012 7.401 -16.017 1.00 97.88 131 THR A O 1
ATOM 1070 N N . PRO A 1 132 ? 18.726 5.935 -16.073 1.00 98.00 132 PRO A N 1
ATOM 1071 C CA . PRO A 1 132 ? 17.869 4.778 -16.289 1.00 98.00 132 PRO A CA 1
ATOM 1072 C C . PRO A 1 132 ? 16.901 4.582 -15.123 1.00 98.00 132 PRO A C 1
ATOM 1074 O O . PRO A 1 132 ? 17.285 4.661 -13.957 1.00 98.00 132 PRO A O 1
ATOM 1077 N N . HIS A 1 133 ? 15.645 4.276 -15.437 1.00 98.44 133 HIS A N 1
ATOM 1078 C CA . HIS A 1 133 ? 14.597 4.068 -14.439 1.00 98.44 133 HIS A CA 1
ATOM 1079 C C . HIS A 1 133 ? 13.893 2.738 -14.682 1.00 98.44 133 HIS A C 1
ATOM 1081 O O . HIS A 1 133 ? 13.503 2.431 -15.814 1.00 98.44 133 HIS A O 1
ATOM 1087 N N . GLY A 1 134 ? 13.656 1.968 -13.623 1.00 98.31 134 GLY A N 1
ATOM 1088 C CA . GLY A 1 134 ? 12.935 0.713 -13.754 1.00 98.31 134 GLY A CA 1
ATOM 1089 C C . GLY A 1 134 ? 12.808 -0.096 -12.476 1.00 98.31 134 GLY A C 1
ATOM 1090 O O . GLY A 1 134 ? 13.057 0.391 -11.375 1.00 98.31 134 GLY A O 1
ATOM 1091 N N . GLY A 1 135 ? 12.344 -1.327 -12.666 1.00 98.56 135 GLY A N 1
ATOM 1092 C CA . GLY A 1 135 ? 11.964 -2.259 -11.613 1.00 98.56 135 GLY A CA 1
ATOM 1093 C C . GLY A 1 135 ? 10.659 -2.979 -11.951 1.00 98.56 135 GLY A C 1
ATOM 1094 O O . GLY A 1 135 ? 9.857 -2.510 -12.771 1.00 98.56 135 GLY A O 1
ATOM 1095 N N . TYR A 1 136 ? 10.472 -4.146 -11.342 1.00 98.88 136 TYR A N 1
ATOM 1096 C CA . TYR A 1 136 ? 9.268 -4.962 -11.451 1.00 98.88 136 TYR A CA 1
ATOM 1097 C C . TYR A 1 136 ? 9.072 -5.777 -10.168 1.00 98.88 136 TYR A C 1
ATOM 1099 O O . TYR A 1 136 ? 10.009 -5.966 -9.395 1.00 98.88 136 TYR A O 1
ATOM 1107 N N . TYR A 1 137 ? 7.854 -6.262 -9.965 1.00 98.88 137 TYR A N 1
ATOM 1108 C CA . TYR A 1 137 ? 7.484 -7.179 -8.897 1.00 98.88 137 TYR A CA 1
ATOM 1109 C C . TYR A 1 137 ? 7.540 -8.612 -9.415 1.00 98.88 137 TYR A C 1
ATOM 1111 O O . TYR A 1 137 ? 6.990 -8.927 -10.482 1.00 98.88 137 TYR A O 1
ATOM 1119 N N . THR A 1 138 ? 8.176 -9.493 -8.650 1.00 98.88 138 THR A N 1
ATOM 1120 C CA . THR A 1 138 ? 8.078 -10.935 -8.885 1.00 98.88 138 THR A CA 1
ATOM 1121 C C . THR A 1 138 ? 6.649 -11.415 -8.631 1.00 98.88 138 THR A C 1
ATOM 1123 O O . THR A 1 138 ? 5.834 -10.719 -8.016 1.00 98.88 138 THR A O 1
ATOM 1126 N N . GLN A 1 139 ? 6.316 -12.631 -9.067 1.00 98.75 139 GLN A N 1
ATOM 1127 C CA . GLN A 1 139 ? 5.023 -13.204 -8.685 1.00 98.75 139 GLN A CA 1
ATOM 1128 C C . GLN A 1 139 ? 4.862 -13.348 -7.165 1.00 98.75 139 GLN A C 1
ATOM 1130 O O . GLN A 1 139 ? 3.740 -13.239 -6.676 1.00 98.75 139 GLN A O 1
ATOM 1135 N N . ASP A 1 140 ? 5.949 -13.583 -6.426 1.00 98.81 140 ASP A N 1
ATOM 1136 C CA . ASP A 1 140 ? 5.905 -13.685 -4.965 1.00 98.81 140 ASP A CA 1
ATOM 1137 C C . ASP A 1 140 ? 5.686 -12.321 -4.307 1.00 98.81 140 ASP A C 1
ATOM 1139 O O . ASP A 1 140 ? 4.862 -12.222 -3.403 1.00 98.81 140 ASP A O 1
ATOM 1143 N N . ASP A 1 141 ? 6.297 -11.254 -4.831 1.00 98.88 141 ASP A N 1
ATOM 1144 C CA . ASP A 1 141 ? 6.006 -9.888 -4.379 1.00 98.88 141 ASP A CA 1
ATOM 1145 C C . ASP A 1 141 ? 4.529 -9.531 -4.586 1.00 98.88 141 ASP A C 1
ATOM 1147 O O . ASP A 1 141 ? 3.898 -8.964 -3.699 1.00 98.88 141 ASP A O 1
ATOM 1151 N N . ILE A 1 142 ? 3.945 -9.895 -5.735 1.00 98.75 142 ILE A N 1
ATOM 1152 C CA . ILE A 1 142 ? 2.514 -9.669 -5.989 1.00 98.75 142 ILE A CA 1
ATOM 1153 C C . ILE A 1 142 ? 1.645 -10.478 -5.023 1.00 98.75 142 ILE A C 1
ATOM 1155 O O . ILE A 1 142 ? 0.664 -9.945 -4.508 1.00 98.75 142 ILE A O 1
ATOM 1159 N N . ARG A 1 143 ? 1.989 -11.744 -4.748 1.00 98.81 143 ARG A N 1
ATOM 1160 C CA . ARG A 1 143 ? 1.265 -12.560 -3.758 1.00 98.81 143 ARG A CA 1
ATOM 1161 C C . ARG A 1 143 ? 1.328 -11.935 -2.371 1.00 98.81 143 ARG A C 1
ATOM 1163 O O . ARG A 1 143 ? 0.308 -11.900 -1.694 1.00 98.81 143 ARG A O 1
ATOM 1170 N N . GLU A 1 144 ? 2.489 -11.429 -1.971 1.00 98.81 144 GLU A N 1
ATOM 1171 C CA . GLU A 1 144 ? 2.666 -10.746 -0.691 1.00 98.81 144 GLU A CA 1
ATOM 1172 C C . GLU A 1 144 ? 1.826 -9.468 -0.617 1.00 98.81 144 GLU A C 1
ATOM 1174 O O . GLU A 1 144 ? 1.085 -9.296 0.344 1.00 98.81 144 GLU A O 1
ATOM 1179 N N . ILE A 1 145 ? 1.859 -8.619 -1.649 1.00 98.81 145 ILE A N 1
ATOM 1180 C CA . ILE A 1 145 ? 1.047 -7.392 -1.715 1.00 98.81 145 ILE A CA 1
ATOM 1181 C C . ILE A 1 145 ? -0.450 -7.719 -1.630 1.00 98.81 145 ILE A C 1
ATOM 1183 O O . ILE A 1 145 ? -1.180 -7.051 -0.903 1.00 98.81 145 ILE A O 1
ATOM 1187 N N . VAL A 1 146 ? -0.911 -8.753 -2.342 1.00 98.62 146 VAL A N 1
ATOM 1188 C CA . VAL A 1 146 ? -2.317 -9.192 -2.308 1.00 98.62 146 VAL A CA 1
ATOM 1189 C C . VAL A 1 146 ? -2.699 -9.767 -0.946 1.00 98.62 146 VAL A C 1
ATOM 1191 O O . VAL A 1 146 ? -3.808 -9.526 -0.495 1.00 98.62 146 VAL A O 1
ATOM 1194 N N . ALA A 1 147 ? -1.815 -10.527 -0.297 1.00 98.62 147 ALA A N 1
ATOM 1195 C CA . ALA A 1 147 ? -2.077 -11.086 1.028 1.00 98.62 147 ALA A CA 1
ATOM 1196 C C . ALA A 1 147 ? -2.023 -10.028 2.143 1.00 98.62 147 ALA A C 1
ATOM 1198 O O . ALA A 1 147 ? -2.638 -10.215 3.190 1.00 98.62 147 ALA A O 1
ATOM 1199 N N . TYR A 1 148 ? -1.260 -8.952 1.935 1.00 98.50 148 TYR A N 1
ATOM 1200 C CA . TYR A 1 148 ? -1.157 -7.827 2.861 1.00 98.50 148 TYR A CA 1
ATOM 1201 C C . TYR A 1 148 ? -2.374 -6.889 2.796 1.00 98.50 148 TYR A C 1
ATOM 1203 O O . TYR A 1 148 ? -2.712 -6.272 3.806 1.00 98.50 148 TYR A O 1
ATOM 1211 N N . ALA A 1 149 ? -2.995 -6.759 1.617 1.00 95.81 149 ALA A N 1
ATOM 1212 C CA . ALA A 1 149 ? -4.179 -5.929 1.366 1.00 95.81 149 ALA A CA 1
ATOM 1213 C C . ALA A 1 149 ? -5.476 -6.559 1.902 1.00 95.81 149 ALA A C 1
ATOM 1215 O O . ALA A 1 149 ? -6.315 -5.783 2.420 1.00 95.81 149 ALA A O 1
#

Secondary structure (DSSP, 8-state):
--------SSHHHHHHHHHHHHHHT-GGGG-SS-SSTT--------------S-S--EEEEE-SSS---HHHHHHHHHHHHHTT--EEEEE-EETTEE-B--TT-THHHHTTTEES-EESSSTT-S-EE-S-EE--B-HHHHHHHHHH-

Foldseek 3Di:
DDDDDQDAPDPLSSLLSVLVVLVQQPDQSLDPDHPDPPDDTDGDDDDDDDDDPDPAFEDEDDCQQANDDLVVLLVVVSVCSSVSHDYYHYRAYDPNAGAEDDPVCRCRQVPRFKDQWDADPDPPGPDIGRHIGGYHDYPVSVVVSVVSD